Protein AF-A0A2E7N1V5-F1 (afdb_monomer)

Nearest PDB structures (foldseek):
  7jic-assembly1_B  TM=4.197E-01  e=6.036E+00  Homo sapiens
  8sqr-assembly1_A  TM=3.110E-01  e=9.715E+00  Brucella abortus 2308

Radius of gyration: 26.65 Å; Cα contacts (8 Å, |Δi|>4): 156; chains: 1; bounding box: 67×40×85 Å

Mean predicted aligned error: 12.18 Å

Sequence (155 aa):
MNFPRWDRIYYFVYFAMLTALASFAALFVVPLVEITDIETGEVLTKTIPANEQWDIVWISLLPVAITGSVLWAVPKREKPDRAAKINIWVSTFLVYVFVVMMIFVNGVLFIPTAMFMTAAAVGSQVSRRERTIFAKSPSESKSGRGGGKRRHNKR

pLDDT: mean 79.57, std 19.19, range [36.38, 97.31]

Solvent-accessible surface area (backbone atoms only — not comparable to full-atom values): 9057 Å² total; per-residue (Å²): 133,87,74,77,87,53,27,70,49,38,52,26,31,48,52,15,30,53,38,24,48,50,35,48,57,38,42,78,71,46,61,62,40,78,47,68,41,89,90,77,69,49,73,46,73,33,26,44,65,80,66,70,44,52,68,60,55,60,58,54,43,47,53,35,55,44,31,47,52,40,48,70,60,39,47,55,70,51,81,63,52,75,66,36,46,51,47,36,42,54,43,34,51,52,40,46,52,48,30,63,76,31,46,92,63,58,17,64,56,41,46,66,19,43,54,25,28,46,53,24,36,56,57,65,65,59,76,75,74,74,73,73,78,84,78,65,79,92,73,84,83,80,82,83,88,84,89,80,92,82,83,90,86,88,132

Structure (mmCIF, N/CA/C/O backbone):
data_AF-A0A2E7N1V5-F1
#
_entry.id   AF-A0A2E7N1V5-F1
#
loop_
_atom_site.group_PDB
_atom_site.id
_atom_site.type_symbol
_atom_site.label_atom_id
_atom_site.label_alt_id
_atom_site.label_comp_id
_atom_site.label_asym_id
_atom_site.label_entity_id
_atom_site.label_seq_id
_atom_site.pdbx_PDB_ins_code
_atom_site.Cartn_x
_atom_site.Cartn_y
_atom_site.Cartn_z
_atom_site.occupancy
_atom_site.B_iso_or_equiv
_atom_site.auth_seq_id
_atom_site.auth_comp_id
_atom_site.auth_asym_id
_atom_site.auth_atom_id
_atom_site.pdbx_PDB_model_num
ATOM 1 N N . MET A 1 1 ? 4.619 -25.633 -6.812 1.00 38.91 1 MET A N 1
ATOM 2 C CA . MET A 1 1 ? 3.880 -24.508 -7.428 1.00 38.91 1 MET A CA 1
ATOM 3 C C . MET A 1 1 ? 4.846 -23.693 -8.277 1.00 38.91 1 MET A C 1
ATOM 5 O O . MET A 1 1 ? 5.818 -23.181 -7.740 1.00 38.91 1 MET A O 1
ATOM 9 N N . ASN A 1 2 ? 4.623 -23.613 -9.592 1.00 47.03 2 ASN A N 1
ATOM 10 C CA . ASN A 1 2 ? 5.418 -22.759 -10.478 1.00 47.03 2 ASN A CA 1
ATOM 11 C C . ASN A 1 2 ? 4.937 -21.315 -10.318 1.00 47.03 2 ASN A C 1
ATOM 13 O O . ASN A 1 2 ? 3.907 -20.948 -10.879 1.00 47.03 2 ASN A O 1
ATOM 17 N N . PHE A 1 3 ? 5.650 -20.505 -9.533 1.00 55.78 3 PHE A N 1
ATOM 18 C CA . PHE A 1 3 ? 5.358 -19.076 -9.461 1.00 55.78 3 PHE A CA 1
ATOM 19 C C . PHE A 1 3 ? 5.518 -18.456 -10.856 1.00 55.78 3 PHE A C 1
ATOM 21 O O . PHE A 1 3 ? 6.520 -18.724 -11.534 1.00 55.78 3 PHE A O 1
ATOM 28 N N . PRO A 1 4 ? 4.551 -17.647 -11.321 1.00 70.25 4 PRO A N 1
ATOM 29 C CA . PRO A 1 4 ? 4.685 -16.972 -12.598 1.00 70.25 4 PRO A CA 1
ATOM 30 C C . PRO A 1 4 ? 5.947 -16.099 -12.577 1.00 70.25 4 PRO A C 1
ATOM 32 O O . PRO A 1 4 ? 6.245 -15.424 -11.595 1.00 70.25 4 PRO A O 1
ATOM 35 N N . ARG A 1 5 ? 6.739 -16.121 -13.651 1.00 80.31 5 ARG A N 1
ATOM 36 C CA . ARG A 1 5 ? 7.961 -15.306 -13.756 1.00 80.31 5 ARG A CA 1
ATOM 37 C C . ARG A 1 5 ? 7.601 -13.832 -13.986 1.00 80.31 5 ARG A C 1
ATOM 39 O O . ARG A 1 5 ? 7.728 -13.333 -15.101 1.00 80.31 5 ARG A O 1
ATOM 46 N N . TRP A 1 6 ? 7.082 -13.165 -12.960 1.00 85.25 6 TRP A N 1
ATOM 47 C CA . TRP A 1 6 ? 6.851 -11.723 -12.961 1.00 85.25 6 TRP A CA 1
ATOM 48 C C . TRP A 1 6 ? 8.122 -10.963 -12.596 1.00 85.25 6 TRP A C 1
ATOM 50 O O . TRP A 1 6 ? 9.033 -11.503 -11.960 1.00 85.25 6 TRP A O 1
ATOM 60 N N . ASP A 1 7 ? 8.181 -9.700 -13.005 1.00 85.94 7 ASP A N 1
ATOM 61 C CA . ASP A 1 7 ? 9.250 -8.814 -12.575 1.00 85.94 7 ASP A CA 1
ATOM 62 C C . ASP A 1 7 ? 9.188 -8.598 -11.052 1.00 85.94 7 ASP A C 1
ATOM 64 O O . ASP A 1 7 ? 8.115 -8.531 -10.451 1.00 85.94 7 ASP A O 1
ATOM 68 N N . ARG A 1 8 ? 10.352 -8.475 -10.406 1.00 87.38 8 ARG 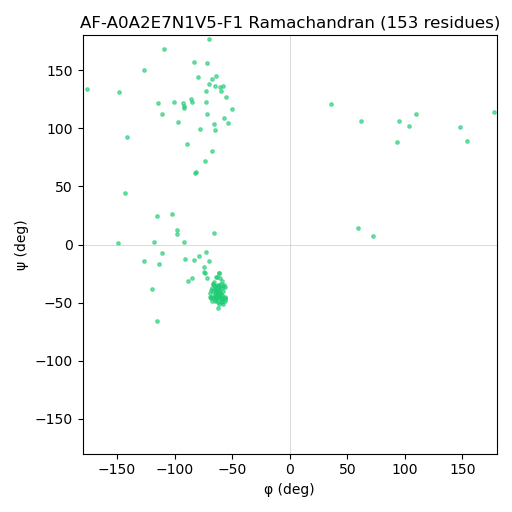A N 1
ATOM 69 C CA . ARG A 1 8 ? 10.447 -8.247 -8.954 1.00 87.38 8 ARG A CA 1
ATOM 70 C C . ARG A 1 8 ? 9.714 -6.979 -8.515 1.00 87.38 8 ARG A C 1
ATOM 72 O O . ARG A 1 8 ? 9.127 -6.970 -7.440 1.00 87.38 8 ARG A O 1
ATOM 79 N N . ILE A 1 9 ? 9.728 -5.931 -9.341 1.00 90.44 9 ILE A N 1
ATOM 80 C CA . ILE A 1 9 ? 9.016 -4.681 -9.044 1.00 90.44 9 ILE A CA 1
ATOM 81 C C . ILE A 1 9 ? 7.510 -4.942 -9.027 1.00 90.44 9 ILE A C 1
ATOM 83 O O . ILE A 1 9 ? 6.828 -4.498 -8.109 1.00 90.44 9 ILE A O 1
ATOM 87 N N . TYR A 1 10 ? 7.009 -5.735 -9.979 1.00 91.44 10 TYR A N 1
ATOM 88 C CA . TYR A 1 10 ? 5.606 -6.135 -10.008 1.00 91.44 10 TYR A CA 1
ATOM 89 C C . TYR A 1 10 ? 5.218 -6.927 -8.753 1.00 91.44 10 TYR A C 1
ATOM 91 O O . TYR A 1 10 ? 4.174 -6.664 -8.169 1.00 91.44 10 TYR A O 1
ATOM 99 N N . TYR A 1 11 ? 6.081 -7.836 -8.283 1.00 92.31 11 TYR A N 1
ATOM 100 C CA . TYR A 1 11 ? 5.861 -8.542 -7.017 1.00 92.31 11 TYR A CA 1
ATOM 101 C C . TYR A 1 11 ? 5.736 -7.592 -5.826 1.00 92.31 11 TYR A C 1
ATOM 103 O O . TYR A 1 11 ? 4.805 -7.736 -5.040 1.00 92.31 11 TYR A O 1
ATOM 111 N N . PHE A 1 12 ? 6.632 -6.611 -5.696 1.00 94.31 12 PHE A N 1
ATOM 112 C CA . PHE A 1 12 ? 6.555 -5.647 -4.598 1.00 94.31 12 PHE A CA 1
ATOM 113 C C . PHE A 1 12 ? 5.270 -4.821 -4.643 1.00 94.31 12 PHE A C 1
ATOM 115 O O . PHE A 1 12 ? 4.600 -4.693 -3.625 1.00 94.31 12 PHE A O 1
ATOM 122 N N . VAL A 1 13 ? 4.876 -4.330 -5.818 1.00 93.88 13 VAL A N 1
ATOM 123 C CA . VAL A 1 13 ? 3.620 -3.580 -5.973 1.00 93.88 13 VAL A CA 1
ATOM 124 C C . VAL A 1 13 ? 2.401 -4.468 -5.693 1.00 93.88 13 VAL A C 1
ATOM 126 O O . VAL A 1 13 ? 1.450 -4.032 -5.050 1.00 93.88 13 VAL A O 1
ATOM 129 N N . TYR A 1 14 ? 2.434 -5.733 -6.111 1.00 94.88 14 TYR A N 1
ATOM 130 C CA . TYR A 1 14 ? 1.373 -6.697 -5.824 1.00 94.88 14 TYR A CA 1
ATOM 131 C C . TYR A 1 14 ? 1.224 -6.958 -4.319 1.00 94.88 14 TYR A C 1
ATOM 133 O O . TYR A 1 14 ? 0.114 -6.904 -3.793 1.00 94.88 14 TYR A O 1
ATOM 141 N N . PHE A 1 15 ? 2.330 -7.178 -3.600 1.00 95.69 15 PHE A N 1
ATOM 142 C CA . PHE A 1 15 ? 2.295 -7.334 -2.143 1.00 95.69 15 PHE A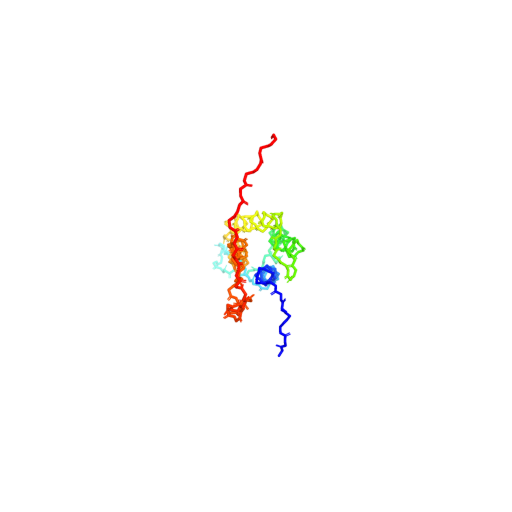 CA 1
ATOM 143 C C . PHE A 1 15 ? 1.892 -6.044 -1.421 1.00 95.69 15 PHE A C 1
ATOM 145 O O . PHE A 1 15 ? 1.175 -6.117 -0.423 1.00 95.69 15 PHE A O 1
ATOM 152 N N . ALA A 1 16 ? 2.274 -4.873 -1.938 1.00 96.50 16 ALA A N 1
ATOM 153 C CA . ALA A 1 16 ? 1.775 -3.598 -1.431 1.00 96.50 16 ALA A CA 1
ATOM 154 C C . ALA A 1 16 ? 0.245 -3.518 -1.543 1.00 96.50 16 ALA A C 1
ATOM 156 O O . ALA A 1 16 ? -0.419 -3.202 -0.565 1.00 96.50 16 ALA A O 1
ATOM 157 N N . MET A 1 17 ? -0.331 -3.888 -2.690 1.00 97.06 17 MET A N 1
ATOM 158 C CA . MET A 1 17 ? -1.788 -3.909 -2.862 1.00 97.06 17 MET A CA 1
ATOM 159 C C . MET A 1 17 ? -2.474 -4.909 -1.920 1.00 97.06 17 MET A C 1
ATOM 161 O O . MET A 1 17 ? -3.481 -4.585 -1.296 1.00 97.06 17 MET A O 1
ATOM 165 N N . LEU A 1 18 ? -1.931 -6.124 -1.785 1.00 97.19 18 LEU A N 1
ATOM 166 C CA . LEU A 1 18 ? -2.494 -7.127 -0.874 1.00 97.19 18 LEU A CA 1
ATOM 167 C C . LEU A 1 18 ? -2.459 -6.670 0.583 1.00 97.19 18 LEU A C 1
ATOM 169 O O . LEU A 1 18 ? -3.436 -6.852 1.304 1.00 97.19 18 LEU A O 1
ATOM 173 N N . THR A 1 19 ? -1.347 -6.075 1.014 1.00 96.69 19 THR A N 1
ATOM 174 C CA . THR A 1 19 ? -1.241 -5.531 2.370 1.00 96.69 19 THR A CA 1
ATOM 175 C C . THR A 1 19 ? -2.171 -4.342 2.560 1.00 96.69 19 THR A C 1
ATOM 177 O O . THR A 1 19 ? -2.855 -4.314 3.571 1.00 96.69 19 THR A O 1
ATOM 180 N N . ALA A 1 20 ? -2.320 -3.448 1.579 1.00 96.62 20 ALA A N 1
ATOM 181 C CA . ALA A 1 20 ? -3.277 -2.343 1.653 1.00 96.62 20 ALA A CA 1
ATOM 182 C C . ALA A 1 20 ? -4.722 -2.840 1.803 1.00 96.62 20 ALA A C 1
ATOM 184 O O . ALA A 1 20 ? -5.466 -2.331 2.638 1.00 96.62 20 ALA A O 1
ATOM 185 N N . LEU A 1 21 ? -5.109 -3.861 1.029 1.00 97.06 21 LEU A N 1
ATOM 186 C CA . LEU A 1 21 ? -6.425 -4.495 1.135 1.00 97.06 21 LEU A CA 1
ATOM 187 C C . LEU A 1 21 ? -6.629 -5.167 2.493 1.00 97.06 21 LEU A C 1
ATOM 189 O O . LEU A 1 21 ? -7.691 -5.016 3.091 1.00 97.06 21 LEU A O 1
ATOM 193 N N . ALA A 1 22 ? -5.622 -5.890 2.987 1.00 96.12 22 ALA A N 1
ATOM 194 C CA . ALA A 1 22 ? -5.682 -6.524 4.298 1.00 96.12 22 ALA A CA 1
ATOM 195 C C . ALA A 1 22 ? -5.811 -5.482 5.420 1.00 96.12 22 ALA A C 1
ATOM 197 O O . ALA A 1 22 ? -6.646 -5.642 6.305 1.00 96.12 22 ALA A O 1
ATOM 198 N N . SER A 1 23 ? -5.049 -4.389 5.352 1.00 94.56 23 SER A N 1
ATOM 199 C CA . SER A 1 23 ? -5.115 -3.273 6.301 1.00 94.56 23 SER A CA 1
ATOM 200 C C . SER A 1 23 ? -6.463 -2.559 6.256 1.00 94.56 23 SER A C 1
ATOM 202 O O . SER A 1 23 ? -7.005 -2.218 7.302 1.00 94.56 23 SER A O 1
ATOM 204 N N . PHE A 1 24 ? -7.040 -2.383 5.066 1.00 95.00 24 PHE A N 1
ATOM 205 C CA . PHE A 1 24 ? -8.385 -1.835 4.911 1.00 95.00 24 PHE A CA 1
ATOM 206 C C . PHE A 1 24 ? -9.453 -2.766 5.502 1.00 95.00 24 PHE A C 1
ATOM 208 O O . PHE A 1 24 ? -10.307 -2.321 6.262 1.00 95.00 24 PHE A O 1
ATOM 215 N N . ALA A 1 25 ? -9.378 -4.070 5.220 1.00 94.12 25 ALA A N 1
ATOM 216 C CA . ALA A 1 25 ? -10.282 -5.060 5.804 1.00 94.12 25 ALA A CA 1
ATOM 217 C C . ALA A 1 25 ? -10.149 -5.132 7.337 1.00 94.12 25 ALA A C 1
ATOM 219 O O . ALA A 1 25 ? -11.144 -5.301 8.040 1.00 94.12 25 ALA A O 1
ATOM 220 N N . ALA A 1 26 ? -8.937 -4.939 7.867 1.00 91.94 26 ALA A N 1
ATOM 221 C CA . ALA A 1 26 ? -8.680 -4.926 9.301 1.00 91.94 26 ALA A CA 1
ATOM 222 C C . ALA A 1 26 ? -9.430 -3.804 10.037 1.00 91.94 26 ALA A C 1
ATOM 224 O O . ALA A 1 26 ? -9.744 -3.982 11.208 1.00 91.94 26 ALA A O 1
ATOM 225 N N . LEU A 1 27 ? -9.809 -2.704 9.373 1.00 90.31 27 LEU A N 1
ATOM 226 C CA . LEU A 1 27 ? -10.596 -1.623 9.993 1.00 90.31 27 LEU A CA 1
ATOM 227 C C . LEU A 1 27 ? -11.971 -2.083 10.497 1.00 90.31 27 LEU A C 1
ATOM 229 O O . LEU A 1 27 ? -12.536 -1.465 11.397 1.00 90.31 27 LEU A O 1
ATOM 233 N N . PHE A 1 28 ? -12.505 -3.161 9.919 1.00 88.19 28 PHE A N 1
ATOM 234 C CA . PHE A 1 28 ? -13.811 -3.719 10.266 1.00 88.19 28 PHE A CA 1
ATOM 235 C C . PHE A 1 28 ? -13.737 -4.783 11.365 1.00 88.19 28 PHE A C 1
ATOM 237 O O . PHE A 1 28 ? -14.770 -5.187 11.889 1.00 88.19 28 PHE A O 1
ATOM 244 N N . VAL A 1 29 ? -12.533 -5.258 11.696 1.00 87.19 29 VAL A N 1
ATOM 245 C CA . VAL A 1 29 ? -12.328 -6.392 12.611 1.00 87.19 29 VAL A CA 1
ATOM 246 C C . VAL A 1 29 ? -11.509 -5.987 13.832 1.00 87.19 29 VAL A C 1
ATOM 248 O O . VAL A 1 29 ? -11.786 -6.442 14.937 1.00 87.19 29 VAL A O 1
ATOM 251 N N . VAL A 1 30 ? -10.504 -5.130 13.649 1.00 84.38 30 VAL A N 1
ATOM 252 C CA . VAL A 1 30 ? -9.612 -4.689 14.720 1.00 84.38 30 VAL A CA 1
ATOM 253 C C . VAL A 1 30 ? -10.255 -3.506 15.449 1.00 84.38 30 VAL A C 1
ATOM 255 O O . VAL A 1 30 ? -10.558 -2.491 14.813 1.00 84.38 30 VAL A O 1
ATOM 258 N N . PRO A 1 31 ? -10.471 -3.600 16.773 1.00 81.06 31 PRO A N 1
ATOM 259 C CA . PRO A 1 31 ? -10.901 -2.458 17.558 1.00 81.06 31 PRO A CA 1
ATOM 260 C C . PRO A 1 31 ? -9.728 -1.482 17.689 1.00 81.06 31 PRO A C 1
ATOM 262 O O . PRO A 1 31 ? -8.707 -1.798 18.292 1.00 81.06 31 PRO A O 1
ATOM 265 N N . LEU A 1 32 ? -9.861 -0.319 17.054 1.00 79.31 32 LEU A N 1
ATOM 266 C CA . LEU A 1 32 ? -8.819 0.715 16.971 1.00 79.31 32 LEU A CA 1
ATOM 267 C C . LEU A 1 32 ? -9.185 1.971 17.773 1.00 79.31 32 LEU A C 1
ATOM 269 O O . LEU A 1 32 ? 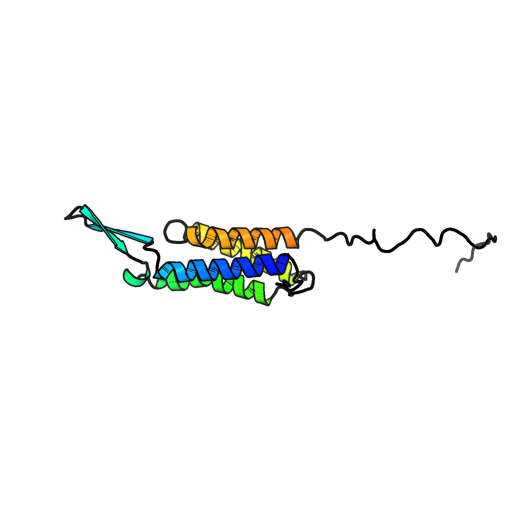-8.370 2.880 17.880 1.00 79.31 32 LEU A O 1
ATOM 273 N N . VAL A 1 33 ? -10.411 2.042 18.300 1.00 75.81 33 VAL A N 1
ATOM 274 C CA . VAL A 1 33 ? -10.917 3.188 19.056 1.00 75.81 33 VAL A CA 1
ATOM 275 C C . VAL A 1 33 ? -11.152 2.761 20.497 1.00 75.81 33 VAL A C 1
ATOM 277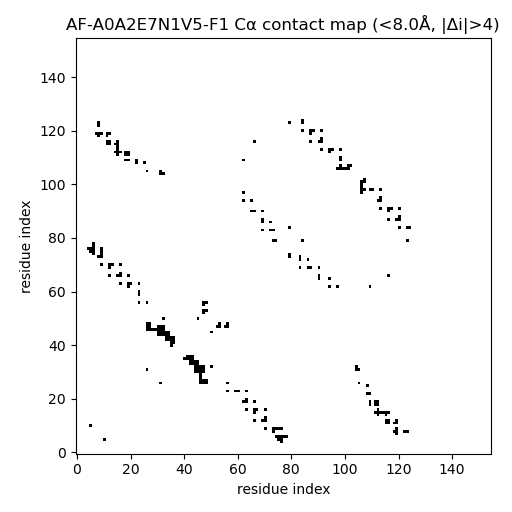 O O . VAL A 1 33 ? -11.939 1.850 20.757 1.00 75.81 33 VAL A O 1
ATOM 280 N N . GLU A 1 34 ? -10.492 3.441 21.426 1.00 75.31 34 GLU A N 1
ATOM 281 C CA . GLU A 1 34 ? -10.736 3.320 22.862 1.00 75.31 34 GLU A CA 1
ATOM 282 C C . GLU A 1 34 ? -11.595 4.504 23.315 1.00 75.31 34 GLU A C 1
ATOM 284 O O . GLU A 1 34 ? -11.235 5.662 23.101 1.00 75.31 34 GLU A O 1
ATOM 289 N N . ILE A 1 35 ? -12.755 4.215 23.905 1.00 71.81 35 ILE A N 1
ATOM 290 C CA . ILE A 1 35 ? -13.634 5.206 24.528 1.00 71.81 35 ILE A CA 1
ATOM 291 C C . ILE A 1 35 ? -13.583 4.956 26.028 1.00 71.81 35 ILE A C 1
ATOM 293 O O . ILE A 1 35 ? -14.055 3.921 26.496 1.00 71.81 35 ILE A O 1
ATOM 297 N N . THR A 1 36 ? -13.010 5.896 26.770 1.00 70.62 36 THR A N 1
ATOM 298 C CA . THR A 1 36 ? -13.020 5.857 28.233 1.00 70.62 36 THR A CA 1
ATOM 299 C C . THR A 1 36 ? -14.236 6.619 28.730 1.00 70.62 36 THR A C 1
ATOM 301 O O . THR A 1 36 ? -14.355 7.821 28.485 1.00 70.62 36 THR A O 1
ATOM 304 N N . ASP A 1 37 ? -15.138 5.925 29.415 1.00 66.75 37 ASP A N 1
ATOM 305 C CA . ASP A 1 37 ? -16.258 6.568 30.089 1.00 66.75 37 ASP A CA 1
ATOM 306 C C . ASP A 1 37 ? -15.743 7.311 31.333 1.00 66.75 37 ASP A C 1
ATOM 308 O O . ASP A 1 37 ? -15.075 6.741 32.198 1.00 66.75 37 ASP A O 1
ATOM 312 N N . ILE A 1 38 ? -16.008 8.614 31.393 1.00 67.19 38 ILE A N 1
ATOM 313 C CA . ILE A 1 38 ? -15.482 9.515 32.425 1.00 67.19 38 ILE A CA 1
ATOM 314 C C . ILE A 1 38 ? -16.191 9.272 33.766 1.00 67.19 38 ILE A C 1
ATOM 316 O O . ILE A 1 38 ? -15.615 9.543 34.819 1.00 67.19 38 ILE A O 1
ATOM 320 N N . GLU A 1 39 ? -17.416 8.738 33.744 1.00 69.81 39 GLU A N 1
ATOM 321 C CA . GLU A 1 39 ? -18.228 8.540 34.949 1.00 69.81 39 GLU A CA 1
ATOM 322 C C . GLU A 1 39 ? -17.980 7.185 35.627 1.00 69.81 39 GLU A C 1
ATOM 324 O O . GLU A 1 39 ? -18.051 7.086 36.852 1.00 69.81 39 GLU A O 1
ATOM 329 N N . THR A 1 40 ? -17.649 6.148 34.856 1.00 69.00 40 THR A N 1
ATOM 330 C CA . THR A 1 40 ? -17.466 4.768 35.348 1.00 69.00 40 THR A CA 1
ATOM 331 C C . THR A 1 40 ? -16.024 4.267 35.249 1.00 69.00 40 THR A C 1
ATOM 333 O O . THR A 1 40 ? -15.664 3.300 35.919 1.00 69.00 40 THR A O 1
ATOM 336 N N . GLY A 1 41 ? -15.177 4.925 34.449 1.00 68.25 41 GLY A N 1
ATOM 337 C CA . GLY A 1 41 ? -13.801 4.501 34.185 1.00 68.25 41 GLY A CA 1
ATOM 338 C C . GLY A 1 41 ? -13.688 3.260 33.292 1.00 68.25 41 GLY A C 1
ATOM 339 O O . GLY A 1 41 ? -12.584 2.739 33.126 1.00 68.25 41 GLY A O 1
ATOM 340 N N . GLU A 1 42 ? -14.792 2.768 32.719 1.00 71.69 42 GLU A N 1
ATOM 341 C CA . GLU A 1 42 ? -14.763 1.634 31.797 1.00 71.69 42 GLU A CA 1
ATOM 342 C C . GLU A 1 42 ? -14.163 2.040 30.443 1.00 71.69 42 GLU A C 1
ATOM 344 O O . GLU A 1 42 ? -14.527 3.056 29.846 1.00 71.69 42 GLU A O 1
ATOM 349 N N . VAL A 1 43 ? -13.231 1.220 29.947 1.00 74.19 43 VAL A N 1
ATOM 350 C CA . VAL A 1 43 ? -12.611 1.384 28.627 1.00 74.19 43 VAL A CA 1
ATOM 351 C C . VAL A 1 43 ? -13.335 0.477 27.639 1.00 74.19 43 VAL A C 1
ATOM 353 O O . VAL A 1 43 ? -13.155 -0.742 27.635 1.00 74.19 43 VAL A O 1
ATOM 356 N N . LEU A 1 44 ? -14.156 1.076 26.780 1.00 75.81 44 LEU A N 1
ATOM 357 C CA . LEU A 1 44 ? -14.847 0.380 25.703 1.00 75.81 44 LEU A CA 1
ATOM 358 C C . LEU A 1 44 ? -14.005 0.440 24.429 1.00 75.81 44 LEU A C 1
ATOM 360 O O . LEU A 1 44 ? -13.732 1.512 23.890 1.00 75.81 44 LEU A O 1
ATOM 364 N N . THR A 1 45 ? -13.622 -0.728 23.920 1.00 75.25 45 THR A N 1
ATOM 365 C CA . THR A 1 45 ? -12.898 -0.863 22.653 1.00 75.25 45 THR A CA 1
ATOM 366 C C . THR A 1 45 ? -13.891 -1.088 21.515 1.00 75.25 45 THR A C 1
ATOM 368 O O . THR A 1 45 ? -14.687 -2.027 21.531 1.00 75.25 45 THR A O 1
ATOM 371 N N . LYS A 1 46 ? -13.876 -0.210 20.509 1.00 79.25 46 LYS A N 1
ATOM 372 C CA . LYS A 1 46 ? -14.756 -0.289 19.336 1.00 79.25 46 LYS A CA 1
ATOM 373 C C . LYS A 1 46 ? -13.956 -0.258 18.037 1.00 79.25 46 LYS A C 1
ATOM 375 O O . LYS A 1 46 ? -12.882 0.333 17.932 1.00 79.25 46 LYS A O 1
ATOM 380 N N . THR A 1 47 ? -14.497 -0.912 17.012 1.00 79.94 47 THR A N 1
ATOM 381 C CA . THR A 1 47 ? -14.020 -0.752 15.626 1.00 79.94 47 THR A CA 1
ATOM 382 C C . THR A 1 47 ? -14.428 0.619 15.076 1.00 79.94 47 THR A C 1
ATOM 384 O O . THR A 1 47 ? -15.426 1.185 15.522 1.00 79.94 47 THR A O 1
ATOM 387 N N . ILE A 1 48 ? -13.706 1.130 14.074 1.00 80.88 48 ILE A N 1
ATOM 388 C CA . ILE A 1 48 ? -13.986 2.442 13.455 1.00 80.88 48 ILE A CA 1
ATOM 389 C C . ILE A 1 48 ? -15.430 2.541 12.917 1.00 80.88 48 ILE A C 1
ATOM 391 O O . ILE A 1 48 ? -16.104 3.524 13.232 1.00 80.88 48 ILE A O 1
ATOM 395 N N . PRO A 1 49 ? -15.967 1.541 12.183 1.00 78.44 49 PRO A N 1
ATOM 396 C CA . PRO A 1 49 ? -17.350 1.593 11.706 1.00 78.44 49 PRO A CA 1
ATOM 397 C C . PRO A 1 49 ? -18.378 1.532 12.841 1.00 78.44 49 PRO A C 1
ATOM 399 O O . PRO A 1 49 ? -19.414 2.183 12.766 1.00 78.44 49 PRO A O 1
ATOM 402 N N . ALA A 1 50 ? -18.085 0.787 13.915 1.00 75.94 50 ALA A N 1
ATOM 403 C CA . ALA A 1 50 ? -18.953 0.708 15.094 1.00 75.94 50 ALA A CA 1
ATOM 404 C C . ALA A 1 50 ? -18.981 2.010 15.916 1.00 75.94 50 ALA A C 1
ATOM 406 O O . ALA A 1 50 ? -19.841 2.168 16.780 1.00 75.94 50 ALA A O 1
ATOM 407 N N . ASN A 1 51 ? -18.042 2.923 15.658 1.00 81.25 51 ASN A N 1
ATOM 408 C CA . ASN A 1 51 ? -18.028 4.282 16.190 1.00 81.25 51 ASN A CA 1
ATOM 409 C C . ASN A 1 51 ? -18.595 5.313 15.190 1.00 81.25 51 ASN A C 1
ATOM 411 O O . ASN A 1 51 ? -18.387 6.508 15.361 1.00 81.25 51 ASN A O 1
ATOM 415 N N . GLU A 1 52 ? -19.244 4.860 14.109 1.00 82.31 52 GLU A N 1
ATOM 416 C CA . GLU A 1 52 ? -19.851 5.696 13.057 1.00 82.31 52 GLU A CA 1
ATOM 417 C C . GLU A 1 52 ? -18.872 6.638 12.323 1.00 82.31 52 GLU A C 1
ATOM 419 O O . GLU A 1 52 ? -19.281 7.507 11.554 1.00 82.31 52 GLU A O 1
ATOM 424 N N . GLN A 1 53 ? -17.559 6.431 12.475 1.00 84.06 53 GLN A N 1
ATOM 425 C CA . GLN A 1 53 ? -16.511 7.243 11.848 1.00 84.06 53 GLN A CA 1
ATOM 426 C C . GLN A 1 53 ? -16.233 6.808 10.400 1.00 84.06 53 GLN A C 1
ATOM 428 O O . GLN A 1 53 ? -15.130 6.388 10.038 1.00 84.06 53 GLN A O 1
ATOM 433 N N . TRP A 1 54 ? -17.249 6.916 9.545 1.00 88.00 54 TRP A N 1
ATOM 434 C CA . TRP A 1 54 ? -17.176 6.502 8.140 1.00 88.00 54 TRP A CA 1
ATOM 435 C C . TRP A 1 54 ? -16.180 7.313 7.307 1.00 88.00 54 TRP A C 1
ATOM 437 O O . TRP A 1 54 ? -15.592 6.769 6.373 1.00 88.00 54 TRP A O 1
ATOM 447 N N . ASP A 1 55 ? -15.911 8.567 7.668 1.00 88.69 55 ASP A N 1
ATOM 448 C CA . ASP A 1 55 ? -14.924 9.409 6.977 1.00 88.69 55 ASP A CA 1
ATOM 449 C C . ASP A 1 55 ? -13.532 8.767 6.973 1.00 88.69 55 ASP A C 1
ATOM 451 O O . ASP A 1 55 ? -12.835 8.758 5.957 1.00 88.69 55 ASP A O 1
ATOM 455 N N . ILE A 1 56 ? -13.150 8.141 8.089 1.00 87.56 56 ILE A N 1
ATOM 456 C CA . ILE A 1 56 ? -11.866 7.450 8.230 1.00 87.56 56 ILE A CA 1
ATOM 457 C C . ILE A 1 56 ? -11.831 6.222 7.319 1.00 87.56 56 ILE A C 1
ATOM 459 O O . ILE A 1 56 ? -10.801 5.950 6.702 1.00 87.56 56 ILE A O 1
ATOM 463 N N . VAL A 1 57 ? -12.952 5.509 7.174 1.00 91.12 57 VAL A N 1
ATOM 464 C CA . VAL A 1 57 ? -13.071 4.372 6.249 1.00 91.12 57 VAL A CA 1
ATOM 465 C C . VAL A 1 57 ? -12.852 4.842 4.811 1.00 91.12 57 VAL A C 1
ATOM 467 O O . VAL A 1 57 ? -12.013 4.279 4.109 1.00 91.12 57 VAL A O 1
ATOM 470 N N . TRP A 1 58 ? -13.528 5.911 4.384 1.00 92.25 58 TRP A N 1
ATOM 471 C CA . TRP A 1 58 ? -13.373 6.454 3.031 1.00 92.25 58 TRP A CA 1
ATOM 472 C C . TRP A 1 58 ? -11.953 6.942 2.753 1.00 92.25 58 TRP A C 1
ATOM 474 O O . TRP A 1 58 ? -11.377 6.610 1.717 1.00 92.25 58 TRP A O 1
ATOM 484 N N . ILE A 1 59 ? -11.348 7.665 3.698 1.00 92.62 59 ILE A N 1
ATOM 485 C CA . ILE A 1 59 ? -9.964 8.133 3.574 1.00 92.62 59 ILE A CA 1
ATOM 486 C C . ILE A 1 59 ? -8.994 6.942 3.510 1.00 92.62 59 ILE A C 1
ATOM 488 O O . ILE A 1 59 ? -8.038 6.956 2.736 1.00 92.62 59 ILE A O 1
ATOM 492 N N . SER A 1 60 ? -9.271 5.860 4.238 1.00 93.19 60 SER A N 1
ATOM 493 C CA . SER A 1 60 ? -8.447 4.642 4.234 1.00 93.19 60 SER A CA 1
ATOM 494 C C . SER A 1 60 ? -8.559 3.805 2.964 1.00 93.19 60 SER A C 1
ATOM 496 O O . SER A 1 60 ? -7.797 2.855 2.784 1.00 93.19 60 SER A O 1
ATOM 498 N N . LEU A 1 61 ? -9.464 4.163 2.055 1.00 94.75 61 LEU A N 1
ATOM 499 C CA . LEU A 1 61 ? -9.495 3.601 0.712 1.00 94.75 61 LEU A CA 1
ATOM 500 C C . LEU A 1 61 ? -8.371 4.177 -0.167 1.00 94.75 61 LEU A C 1
ATOM 502 O O . LEU A 1 61 ? -7.991 3.555 -1.160 1.00 94.75 61 LEU A O 1
ATOM 506 N N . LEU A 1 62 ? -7.795 5.334 0.193 1.00 95.31 62 LEU A N 1
ATOM 507 C CA . LEU A 1 62 ? -6.759 5.997 -0.604 1.00 95.31 62 LEU A CA 1
ATOM 508 C C . LEU A 1 62 ? -5.519 5.119 -0.832 1.00 95.31 62 LEU A C 1
ATOM 510 O O . LEU A 1 62 ? -5.142 4.965 -1.993 1.00 95.31 62 LEU A O 1
ATOM 514 N N . PRO A 1 63 ? -4.893 4.478 0.180 1.00 95.50 63 PRO A N 1
ATOM 515 C CA . PRO A 1 63 ? -3.750 3.597 -0.064 1.00 95.50 63 PRO A CA 1
ATOM 516 C C . PRO A 1 63 ? -4.086 2.423 -0.989 1.00 95.50 63 PRO A C 1
ATOM 518 O O . PRO A 1 63 ? -3.247 2.024 -1.797 1.00 95.50 63 PRO A O 1
ATOM 521 N N . VAL A 1 64 ? -5.313 1.899 -0.918 1.00 96.94 64 VAL A N 1
ATOM 522 C CA . VAL A 1 64 ? -5.798 0.821 -1.795 1.00 96.94 64 VAL A CA 1
ATOM 523 C C . VAL A 1 64 ? -5.926 1.321 -3.234 1.00 96.94 64 VAL A C 1
ATOM 525 O O . VAL A 1 64 ? -5.408 0.697 -4.157 1.00 96.94 64 VAL A O 1
ATOM 528 N N . ALA A 1 65 ? -6.557 2.479 -3.441 1.00 96.88 65 ALA A N 1
ATOM 529 C CA . ALA A 1 65 ? -6.690 3.081 -4.765 1.00 96.88 65 ALA A CA 1
ATOM 530 C C . ALA A 1 65 ? -5.321 3.443 -5.370 1.00 96.88 65 ALA A C 1
ATOM 532 O O . ALA A 1 65 ? -5.059 3.153 -6.540 1.00 96.88 65 ALA A O 1
ATOM 533 N N . ILE A 1 66 ? -4.419 4.013 -4.564 1.00 96.56 66 ILE A N 1
ATOM 534 C CA . ILE A 1 66 ? -3.063 4.392 -4.977 1.00 96.56 66 ILE A CA 1
ATOM 535 C C . ILE A 1 66 ? -2.280 3.147 -5.399 1.00 96.56 66 ILE A C 1
ATOM 537 O O . ILE A 1 66 ? -1.797 3.078 -6.529 1.00 96.56 66 ILE A O 1
ATOM 541 N N . THR A 1 67 ? -2.193 2.128 -4.541 1.00 95.94 67 THR A N 1
ATOM 542 C CA . THR A 1 67 ? -1.451 0.894 -4.857 1.00 95.94 67 THR A CA 1
ATOM 543 C C . THR A 1 67 ? -2.072 0.123 -6.019 1.00 95.94 67 THR A C 1
ATOM 545 O O . THR A 1 67 ? -1.339 -0.383 -6.869 1.00 95.94 67 THR A O 1
ATOM 548 N N . GLY A 1 68 ? -3.402 0.113 -6.137 1.00 95.12 68 GLY A N 1
ATOM 549 C CA . GLY A 1 68 ? -4.113 -0.440 -7.288 1.00 95.12 68 GLY A CA 1
ATOM 550 C C . GLY A 1 68 ? -3.767 0.274 -8.597 1.00 95.12 68 GLY A C 1
ATOM 551 O O . GLY A 1 68 ? -3.517 -0.382 -9.610 1.00 95.12 68 GLY A O 1
ATOM 552 N N . SER A 1 69 ? -3.663 1.606 -8.575 1.00 94.75 69 SER A N 1
ATOM 553 C CA . SER A 1 69 ? -3.275 2.391 -9.754 1.00 94.75 69 SER A CA 1
ATOM 554 C C . SER A 1 69 ? -1.843 2.082 -10.208 1.00 94.75 69 SER A C 1
ATOM 556 O O . SER A 1 69 ? -1.572 1.951 -11.404 1.00 94.75 69 SER A O 1
ATOM 558 N N . VAL A 1 70 ? -0.925 1.873 -9.259 1.00 93.88 70 VAL A N 1
ATOM 559 C CA . VAL A 1 70 ? 0.459 1.478 -9.550 1.00 93.88 70 VAL A CA 1
ATOM 560 C C . VAL A 1 70 ? 0.509 0.052 -10.085 1.00 93.88 70 VAL A C 1
ATOM 562 O O . VAL A 1 70 ? 1.217 -0.209 -11.054 1.00 93.88 70 VAL A O 1
ATOM 565 N N . LEU A 1 71 ? -0.265 -0.871 -9.508 1.00 94.12 71 LEU A N 1
ATOM 566 C CA . LEU A 1 71 ? -0.337 -2.258 -9.973 1.00 94.12 71 LEU A CA 1
ATOM 567 C C . LEU A 1 71 ? -0.848 -2.354 -11.414 1.00 94.12 71 LEU A C 1
ATOM 569 O O . LEU A 1 71 ? -0.394 -3.219 -12.164 1.00 94.12 71 LEU A O 1
ATOM 573 N N . TRP A 1 72 ? -1.764 -1.464 -11.801 1.00 92.31 72 TRP A N 1
ATOM 574 C CA . TRP A 1 72 ? -2.229 -1.344 -13.179 1.00 92.31 72 TRP A CA 1
ATOM 575 C C . TRP A 1 72 ? -1.133 -0.792 -14.096 1.00 92.31 72 TRP A C 1
ATOM 577 O O . TRP A 1 72 ? -0.917 -1.313 -15.188 1.00 92.31 72 TRP A O 1
ATOM 587 N N . ALA A 1 73 ? -0.438 0.261 -13.663 1.00 89.69 73 ALA A N 1
ATOM 588 C CA . ALA A 1 73 ? 0.561 0.947 -14.478 1.00 89.69 73 ALA A CA 1
ATOM 589 C C . ALA A 1 73 ? 1.855 0.136 -14.687 1.00 89.69 73 ALA A C 1
ATOM 591 O O . ALA A 1 73 ? 2.538 0.318 -15.693 1.00 89.69 73 ALA A O 1
ATOM 592 N N . VAL A 1 74 ? 2.227 -0.738 -13.747 1.00 89.44 74 VAL A N 1
ATOM 593 C CA . VAL A 1 74 ? 3.490 -1.487 -13.810 1.00 89.44 74 VAL A CA 1
ATOM 594 C C . VAL A 1 74 ? 3.336 -2.768 -14.644 1.00 89.44 74 VAL A C 1
ATOM 596 O O . VAL A 1 74 ? 2.50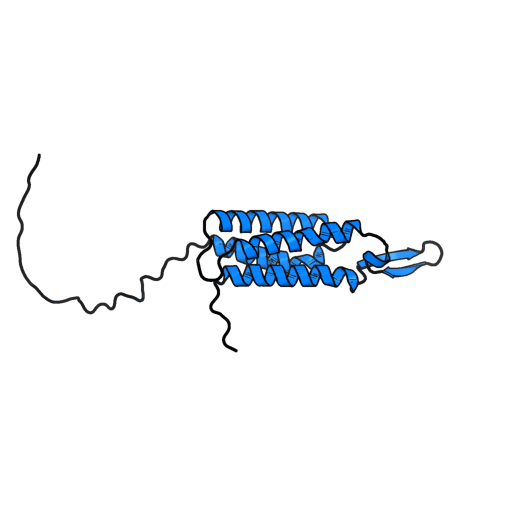0 -3.617 -14.327 1.00 89.44 74 VAL A O 1
ATOM 599 N N . PRO A 1 75 ? 4.175 -2.983 -15.677 1.00 85.44 75 PRO A N 1
ATOM 600 C CA . PRO A 1 75 ? 4.100 -4.182 -16.501 1.00 85.44 75 PRO A CA 1
ATOM 601 C C . PRO A 1 75 ? 4.501 -5.442 -15.719 1.00 85.44 75 PRO A C 1
ATOM 603 O O . PRO A 1 75 ? 5.453 -5.453 -14.941 1.00 85.44 75 PRO A O 1
ATOM 606 N N . LYS A 1 76 ? 3.807 -6.556 -15.983 1.00 86.56 76 LYS A N 1
ATOM 607 C CA . LYS A 1 76 ? 4.014 -7.838 -15.278 1.00 86.56 76 LYS A CA 1
ATOM 608 C C . LYS A 1 76 ? 5.379 -8.480 -15.531 1.00 86.56 76 LYS A C 1
ATOM 610 O O . LYS A 1 76 ? 5.870 -9.220 -14.683 1.00 86.56 76 LYS A O 1
ATOM 615 N N . ARG A 1 77 ? 5.954 -8.292 -16.723 1.00 83.06 77 ARG A N 1
ATOM 616 C CA . ARG A 1 77 ? 7.132 -9.048 -17.205 1.00 83.06 77 ARG A CA 1
ATOM 617 C C . ARG A 1 77 ? 8.292 -8.169 -17.662 1.00 83.06 77 ARG A C 1
ATOM 619 O O . ARG A 1 77 ? 9.397 -8.674 -17.838 1.00 83.06 77 ARG A O 1
ATOM 626 N N . GLU A 1 78 ? 8.042 -6.884 -17.864 1.00 79.94 78 GLU A N 1
ATOM 627 C CA . GLU A 1 78 ? 9.005 -5.948 -18.433 1.00 79.94 78 GLU A CA 1
ATOM 628 C C . GLU A 1 78 ? 9.501 -4.968 -17.373 1.00 79.94 78 GLU A C 1
ATOM 630 O O . GLU A 1 78 ? 8.967 -4.885 -16.265 1.00 79.94 78 GLU A O 1
ATOM 635 N N . LYS A 1 79 ? 10.560 -4.227 -17.707 1.00 79.00 79 LYS A N 1
ATOM 636 C CA . LYS A 1 79 ? 11.028 -3.139 -16.849 1.00 79.00 79 LYS A CA 1
ATOM 637 C C . LYS A 1 79 ? 9.996 -2.003 -16.910 1.00 79.00 79 LYS A C 1
ATOM 639 O O . LYS A 1 79 ? 9.539 -1.691 -18.007 1.00 79.00 79 LYS A O 1
ATOM 644 N N . PRO A 1 80 ? 9.665 -1.355 -15.781 1.00 83.12 80 PRO A N 1
ATOM 645 C CA . PRO A 1 80 ? 8.807 -0.180 -15.802 1.00 83.12 80 PRO A CA 1
ATOM 646 C C . PRO A 1 80 ? 9.460 0.927 -16.632 1.00 83.12 80 PRO A C 1
ATOM 648 O O . PRO A 1 80 ? 10.665 1.196 -16.507 1.00 83.12 80 PRO A O 1
ATOM 651 N N . ASP A 1 81 ? 8.652 1.554 -17.476 1.00 87.00 81 ASP A N 1
ATOM 652 C CA . ASP A 1 81 ? 9.024 2.715 -18.267 1.00 87.00 81 ASP A CA 1
ATOM 653 C C . ASP A 1 81 ? 9.191 3.957 -17.371 1.00 87.00 81 ASP A C 1
ATOM 655 O O . ASP A 1 81 ? 9.003 3.921 -16.151 1.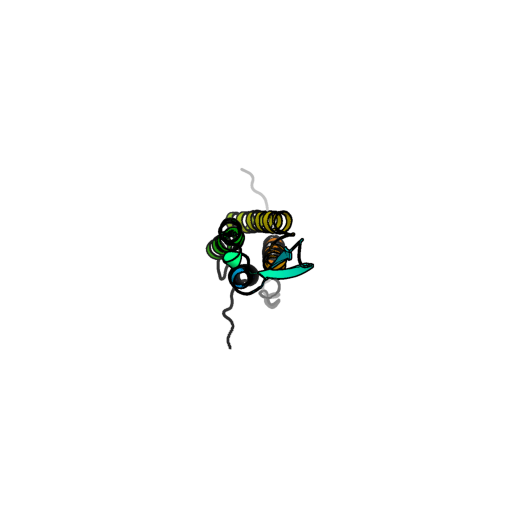00 87.00 81 ASP A O 1
ATOM 659 N N . ARG A 1 82 ? 9.595 5.089 -17.957 1.00 86.81 82 ARG A N 1
ATOM 660 C CA . ARG A 1 82 ? 9.843 6.311 -17.177 1.00 86.81 82 ARG A CA 1
ATOM 661 C C . ARG A 1 82 ? 8.576 6.800 -16.466 1.00 86.81 82 ARG A C 1
ATOM 663 O O . ARG A 1 82 ? 8.684 7.254 -15.3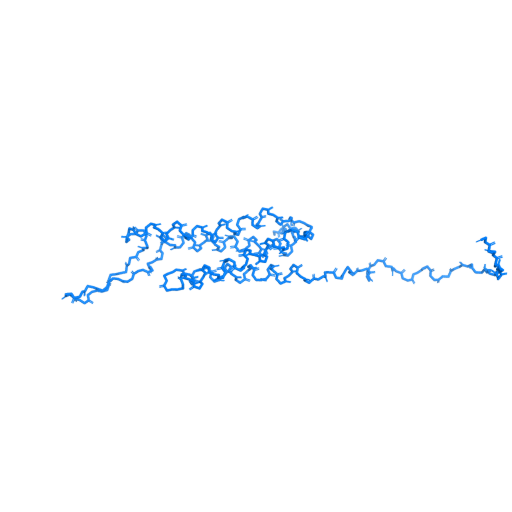28 1.00 86.81 82 ARG A O 1
ATOM 670 N N . ALA A 1 83 ? 7.409 6.683 -17.101 1.00 87.81 83 ALA A N 1
ATOM 671 C CA . ALA A 1 83 ? 6.144 7.102 -16.510 1.00 87.81 83 ALA A CA 1
ATOM 672 C C . ALA A 1 83 ? 5.753 6.206 -15.325 1.00 87.81 83 ALA A C 1
ATOM 674 O O . ALA A 1 83 ? 5.465 6.731 -14.250 1.00 87.81 83 ALA A O 1
ATOM 675 N N . ALA A 1 84 ? 5.842 4.876 -15.456 1.00 88.31 84 ALA A N 1
ATOM 676 C CA . ALA A 1 84 ? 5.566 3.960 -14.350 1.00 88.31 84 ALA A CA 1
ATOM 677 C C . ALA A 1 84 ? 6.525 4.170 -13.172 1.00 88.31 84 ALA A C 1
ATOM 679 O O . ALA A 1 84 ? 6.096 4.116 -12.024 1.00 88.31 84 ALA A O 1
ATOM 680 N N . LYS A 1 85 ? 7.807 4.475 -13.418 1.00 90.75 85 LYS A N 1
ATOM 681 C CA . LYS A 1 85 ? 8.760 4.807 -12.341 1.00 90.75 85 LYS A CA 1
ATOM 682 C C . LYS A 1 85 ? 8.354 6.048 -11.554 1.00 90.75 85 LYS A C 1
ATOM 684 O O . LYS A 1 85 ? 8.415 6.028 -10.327 1.00 90.75 85 LYS A O 1
ATOM 689 N N . ILE A 1 86 ? 7.953 7.112 -12.254 1.00 90.62 86 ILE A N 1
ATOM 690 C CA . ILE A 1 86 ? 7.458 8.340 -11.619 1.00 90.62 86 ILE A CA 1
ATOM 691 C C . ILE A 1 86 ? 6.184 8.027 -10.832 1.00 90.62 86 ILE A C 1
ATOM 693 O O . ILE A 1 86 ? 6.089 8.419 -9.673 1.00 90.62 86 ILE A O 1
ATOM 697 N N . ASN A 1 87 ? 5.257 7.261 -11.416 1.00 93.69 87 ASN A N 1
ATOM 698 C CA . ASN A 1 87 ? 4.018 6.875 -10.747 1.00 93.69 87 ASN A CA 1
ATOM 699 C C . ASN A 1 87 ? 4.277 6.070 -9.464 1.00 93.69 87 ASN A C 1
ATOM 701 O O . ASN A 1 87 ? 3.711 6.393 -8.424 1.00 93.69 87 ASN A O 1
ATOM 705 N N . ILE A 1 88 ? 5.182 5.080 -9.500 1.00 93.62 88 ILE A N 1
ATOM 706 C CA . ILE A 1 88 ? 5.593 4.329 -8.304 1.00 93.62 88 ILE A CA 1
ATOM 707 C C . ILE A 1 88 ? 6.112 5.300 -7.236 1.00 93.62 88 ILE A C 1
ATOM 709 O O . ILE A 1 88 ? 5.679 5.225 -6.096 1.00 93.62 88 ILE A O 1
ATOM 713 N N . TRP A 1 89 ? 7.002 6.229 -7.595 1.00 95.06 89 TRP A N 1
ATOM 714 C CA . TRP A 1 89 ? 7.614 7.159 -6.640 1.00 95.06 89 TRP A CA 1
ATOM 715 C C . TRP A 1 89 ? 6.613 8.121 -5.997 1.00 95.06 89 TRP A C 1
ATOM 717 O O . TRP A 1 89 ? 6.593 8.265 -4.775 1.00 95.06 89 TRP A O 1
ATOM 727 N N . VAL A 1 90 ? 5.772 8.758 -6.814 1.00 95.69 90 VAL A N 1
ATOM 728 C CA . VAL A 1 90 ? 4.719 9.665 -6.337 1.00 95.69 90 VAL A CA 1
ATOM 729 C C . VAL A 1 90 ? 3.742 8.904 -5.448 1.00 95.69 90 VAL A C 1
ATOM 731 O O . VAL A 1 90 ? 3.402 9.367 -4.365 1.00 95.69 90 VAL A O 1
ATOM 734 N N . SER A 1 91 ? 3.357 7.696 -5.853 1.00 95.62 91 SER A N 1
ATOM 735 C CA . SER A 1 91 ? 2.467 6.842 -5.072 1.00 95.62 91 SER A CA 1
ATOM 736 C C . SER A 1 91 ? 3.085 6.414 -3.743 1.00 95.62 91 SER A C 1
ATOM 738 O O . SER A 1 91 ? 2.409 6.465 -2.720 1.00 95.62 91 SER A O 1
ATOM 740 N N . THR A 1 92 ? 4.373 6.056 -3.715 1.00 96.12 92 THR A N 1
ATOM 741 C CA . THR A 1 92 ? 5.092 5.768 -2.465 1.00 96.12 92 THR A CA 1
ATOM 742 C C . THR A 1 92 ? 5.072 6.980 -1.538 1.00 96.12 92 THR A C 1
ATOM 744 O O . THR A 1 92 ? 4.757 6.835 -0.359 1.00 96.12 92 THR A O 1
ATOM 747 N N . PHE A 1 93 ? 5.351 8.178 -2.061 1.00 96.94 93 PHE A N 1
ATOM 748 C CA . PHE A 1 93 ? 5.293 9.413 -1.279 1.00 96.94 93 PHE A CA 1
ATOM 749 C C . PHE A 1 93 ? 3.893 9.660 -0.695 1.00 96.94 93 PHE A C 1
ATOM 751 O O . PHE A 1 93 ? 3.769 9.909 0.502 1.00 96.94 93 PHE A O 1
ATOM 758 N N . LEU A 1 94 ? 2.837 9.522 -1.501 1.00 97.31 94 LEU A N 1
ATOM 759 C CA . LEU A 1 94 ? 1.455 9.698 -1.043 1.00 97.31 94 LEU A CA 1
ATOM 760 C C . LEU A 1 94 ? 1.054 8.676 0.031 1.00 97.31 94 LEU A C 1
ATOM 762 O O . LEU A 1 94 ? 0.396 9.044 1.002 1.00 97.31 94 LEU A O 1
ATOM 766 N N . VAL A 1 95 ? 1.485 7.416 -0.097 1.00 96.69 95 VAL A N 1
ATOM 767 C CA . VAL A 1 95 ? 1.261 6.391 0.938 1.00 96.69 95 VAL A CA 1
ATOM 768 C C . VAL A 1 95 ? 1.956 6.776 2.248 1.00 96.69 9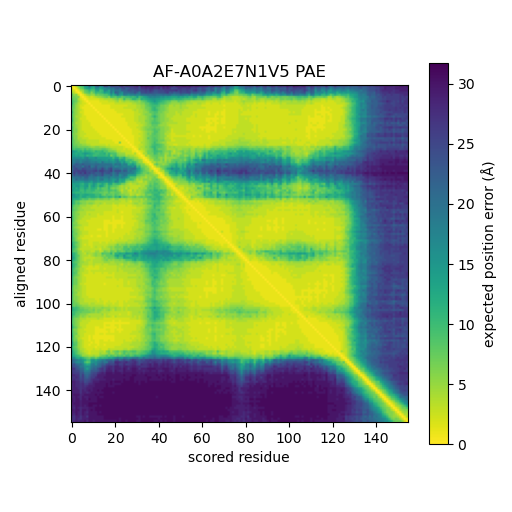5 VAL A C 1
ATOM 770 O O . VAL A 1 95 ? 1.361 6.625 3.310 1.00 96.69 95 VAL A O 1
ATOM 773 N N . TYR A 1 96 ? 3.176 7.321 2.205 1.00 96.81 96 TYR A N 1
ATOM 774 C CA . TYR A 1 96 ? 3.841 7.822 3.415 1.00 96.81 96 TYR A CA 1
ATOM 775 C C . TYR A 1 96 ? 3.106 8.999 4.049 1.00 96.81 96 TYR A C 1
ATOM 777 O O . TYR A 1 96 ? 2.917 8.999 5.263 1.00 96.81 96 TYR A O 1
ATOM 785 N N . VAL A 1 97 ? 2.677 9.978 3.248 1.00 96.94 97 VAL A N 1
ATOM 786 C CA . VAL A 1 97 ? 1.888 11.117 3.744 1.00 96.94 97 VAL A CA 1
ATOM 787 C C . VAL A 1 97 ? 0.635 10.615 4.456 1.00 96.94 97 VAL A C 1
ATOM 789 O O . VAL A 1 97 ? 0.366 11.038 5.578 1.00 96.94 97 VAL A O 1
ATOM 792 N N . PHE A 1 98 ? -0.073 9.653 3.859 1.00 95.94 98 PHE A N 1
ATOM 793 C CA . PHE A 1 98 ? -1.224 9.013 4.488 1.00 95.94 98 PHE A CA 1
ATOM 794 C C . PHE A 1 98 ? -0.861 8.366 5.834 1.00 95.94 98 PHE A C 1
ATOM 796 O O . PHE A 1 98 ? -1.511 8.645 6.839 1.00 95.94 98 PHE A O 1
ATOM 803 N N . VAL A 1 99 ? 0.189 7.535 5.874 1.00 95.62 99 VAL A N 1
ATOM 804 C CA . VAL A 1 99 ? 0.605 6.827 7.098 1.00 95.62 99 VAL A CA 1
ATOM 805 C C . VAL A 1 99 ? 0.944 7.807 8.218 1.00 95.62 99 VAL A C 1
ATOM 807 O O . VAL A 1 99 ? 0.529 7.586 9.352 1.00 95.62 99 VAL A O 1
ATOM 810 N N . VAL A 1 100 ? 1.664 8.889 7.914 1.00 95.19 100 VAL A N 1
ATOM 811 C CA . VAL A 1 100 ? 2.044 9.899 8.911 1.00 95.19 100 VAL A CA 1
ATOM 812 C C . VAL A 1 100 ? 0.825 10.675 9.403 1.00 95.19 100 VAL A C 1
ATOM 814 O O . VAL A 1 100 ? 0.674 10.848 10.609 1.00 95.19 100 VAL A O 1
ATOM 817 N N . MET A 1 101 ? -0.067 11.107 8.505 1.00 93.94 101 MET A N 1
ATOM 818 C CA . MET A 1 101 ? -1.271 11.846 8.902 1.00 93.94 101 MET A CA 1
ATOM 819 C C . MET A 1 101 ? -2.228 10.997 9.747 1.00 93.94 101 MET A C 1
ATOM 821 O O . MET A 1 101 ? -2.836 11.516 10.678 1.00 93.94 101 MET A O 1
ATOM 825 N N . MET A 1 102 ? -2.339 9.699 9.455 1.00 90.94 102 MET A N 1
ATOM 826 C CA . MET A 1 102 ? -3.264 8.787 10.134 1.00 90.94 102 MET A CA 1
ATOM 827 C C . MET A 1 102 ? -2.622 7.962 11.255 1.00 90.94 102 MET A C 1
ATOM 829 O O . MET A 1 102 ? -3.258 7.042 11.773 1.00 90.94 102 MET A O 1
ATOM 833 N N . ILE A 1 103 ? -1.378 8.255 11.651 1.00 89.88 103 ILE A N 1
ATOM 834 C CA . ILE A 1 103 ? -0.596 7.386 12.545 1.00 89.88 103 ILE A CA 1
ATOM 835 C C . ILE A 1 103 ? -1.293 7.099 13.883 1.00 89.88 103 ILE A C 1
ATOM 837 O O . ILE A 1 103 ? -1.205 5.981 14.379 1.00 89.88 103 ILE A O 1
ATOM 841 N N . PHE A 1 104 ? -2.034 8.071 14.422 1.00 85.56 104 PHE A N 1
ATOM 842 C CA . PHE A 1 104 ? -2.738 7.961 15.705 1.00 85.56 104 PHE A CA 1
ATOM 843 C C . PHE A 1 104 ? -4.055 7.183 15.644 1.00 85.56 104 PHE A C 1
ATOM 845 O O . PHE A 1 104 ? -4.635 6.906 16.686 1.00 85.56 104 PHE A O 1
ATOM 852 N N . VAL A 1 105 ? -4.539 6.852 14.447 1.00 83.75 105 VAL A N 1
ATOM 853 C CA . VAL A 1 105 ? -5.839 6.199 14.257 1.00 83.75 105 VAL A CA 1
ATOM 854 C C . VAL A 1 105 ? -5.643 4.810 13.666 1.00 83.75 105 VAL A C 1
ATOM 856 O O . VAL A 1 105 ? -5.931 3.799 14.295 1.00 83.75 105 VAL A O 1
ATOM 859 N N . ASN A 1 106 ? -5.151 4.742 12.431 1.00 90.00 106 ASN A N 1
ATOM 860 C CA . ASN A 1 106 ? -5.038 3.483 11.697 1.00 90.00 106 ASN A CA 1
ATOM 861 C C . ASN A 1 106 ? -3.866 3.444 10.706 1.00 90.00 106 ASN A C 1
ATOM 863 O O . ASN A 1 106 ? -3.658 2.432 10.036 1.00 90.00 106 ASN A O 1
ATOM 867 N N . GLY A 1 107 ? -3.064 4.508 10.626 1.00 86.56 107 GLY A N 1
ATOM 868 C CA . GLY A 1 107 ? -1.916 4.612 9.726 1.00 86.56 107 GLY A CA 1
ATOM 869 C C . GLY A 1 107 ? -0.883 3.507 9.956 1.00 86.56 107 GLY A C 1
ATOM 870 O O . GLY A 1 107 ? -0.282 3.024 8.996 1.00 86.56 107 GLY A O 1
ATOM 871 N N . VAL A 1 108 ? -0.749 3.025 11.199 1.00 92.00 108 VAL A N 1
ATOM 872 C CA . VAL A 1 108 ? 0.132 1.900 11.565 1.00 92.00 108 VAL A CA 1
ATOM 873 C C . VAL A 1 108 ? -0.185 0.640 10.756 1.00 92.00 108 VAL A C 1
ATOM 875 O O . VAL A 1 108 ? 0.731 -0.064 10.328 1.00 92.00 108 VAL A O 1
ATOM 878 N N . LEU A 1 109 ? -1.463 0.382 10.461 1.00 93.62 109 LEU A N 1
ATOM 879 C CA . LEU A 1 109 ? -1.868 -0.787 9.680 1.00 93.62 109 LEU A CA 1
ATOM 880 C C . LEU A 1 109 ? -1.301 -0.753 8.260 1.00 93.62 109 LEU A C 1
ATOM 882 O O . LEU A 1 109 ? -1.074 -1.804 7.670 1.00 93.62 109 LEU A O 1
ATOM 886 N N . PHE A 1 110 ? -1.038 0.428 7.705 1.00 95.19 110 PHE A N 1
ATOM 887 C CA . PHE A 1 110 ? -0.553 0.594 6.336 1.00 95.19 110 PHE A CA 1
ATOM 888 C C . PHE A 1 110 ? 0.982 0.631 6.232 1.00 95.19 110 PHE A C 1
ATOM 890 O O . PHE A 1 110 ? 1.515 0.732 5.126 1.00 95.19 110 PHE A O 1
ATOM 897 N N . ILE A 1 111 ? 1.720 0.464 7.337 1.00 95.25 111 ILE A N 1
ATOM 898 C CA . ILE A 1 111 ? 3.193 0.407 7.320 1.00 95.25 111 ILE A CA 1
ATOM 899 C C . ILE A 1 111 ? 3.728 -0.692 6.382 1.00 95.25 111 ILE A C 1
ATOM 901 O O . ILE A 1 111 ? 4.595 -0.377 5.561 1.00 95.25 111 ILE A O 1
ATOM 905 N N . PRO A 1 112 ? 3.224 -1.945 6.400 1.00 96.62 112 PRO A N 1
ATOM 906 C CA . PRO A 1 112 ? 3.694 -2.973 5.468 1.00 96.62 112 PRO A CA 1
ATOM 907 C C . PRO A 1 112 ? 3.500 -2.574 3.998 1.00 96.62 112 PRO A C 1
ATOM 909 O O . PRO A 1 112 ? 4.381 -2.810 3.169 1.00 96.62 112 PRO A O 1
ATOM 912 N N . THR A 1 113 ? 2.392 -1.891 3.692 1.00 96.50 113 THR A N 1
ATOM 913 C CA . THR A 1 113 ? 2.120 -1.339 2.355 1.00 96.50 113 THR A CA 1
ATOM 914 C C . THR A 1 113 ? 3.211 -0.350 1.949 1.00 96.50 113 THR A C 1
ATOM 916 O O . THR A 1 113 ? 3.786 -0.468 0.864 1.00 96.50 113 THR A O 1
ATOM 919 N N . ALA A 1 114 ? 3.541 0.595 2.836 1.00 96.25 114 ALA A N 1
ATOM 920 C CA . ALA A 1 114 ? 4.595 1.578 2.607 1.00 96.25 114 ALA A CA 1
ATOM 921 C C . ALA A 1 114 ? 5.962 0.907 2.390 1.00 96.25 114 ALA A C 1
ATOM 923 O O . ALA A 1 114 ? 6.681 1.269 1.462 1.00 96.25 114 ALA A O 1
ATOM 924 N N . MET A 1 115 ? 6.302 -0.124 3.173 1.00 96.56 115 MET A N 1
ATOM 925 C CA . MET A 1 115 ? 7.564 -0.863 3.022 1.00 96.56 115 MET A CA 1
ATOM 926 C C . MET A 1 115 ? 7.697 -1.513 1.638 1.00 96.56 115 MET A C 1
ATOM 928 O O . MET A 1 115 ? 8.741 -1.387 0.990 1.00 96.56 115 MET A O 1
ATOM 932 N N . PHE A 1 116 ? 6.644 -2.175 1.151 1.00 97.12 116 PHE A N 1
ATOM 933 C CA . PHE A 1 116 ? 6.654 -2.790 -0.177 1.00 97.12 116 PHE A CA 1
ATOM 934 C C . PHE A 1 116 ? 6.694 -1.751 -1.305 1.00 97.12 116 PHE A C 1
ATOM 936 O O . PHE A 1 116 ? 7.443 -1.923 -2.270 1.00 97.12 116 PHE A O 1
ATOM 943 N N . MET A 1 117 ? 5.967 -0.641 -1.163 1.00 96.25 117 MET A N 1
ATOM 944 C CA . MET A 1 117 ? 6.039 0.486 -2.098 1.00 96.25 117 MET A CA 1
ATOM 945 C C . MET A 1 117 ? 7.441 1.109 -2.147 1.00 96.25 117 MET A C 1
ATOM 947 O O . MET A 1 117 ? 7.933 1.442 -3.227 1.00 96.25 117 MET A O 1
ATOM 951 N N . THR A 1 118 ? 8.139 1.198 -1.015 1.00 95.56 118 THR A N 1
ATOM 952 C CA . THR A 1 118 ? 9.539 1.645 -0.957 1.00 95.56 118 THR A CA 1
ATOM 953 C C . THR A 1 118 ? 10.467 0.679 -1.682 1.00 95.56 118 THR A C 1
ATOM 955 O O . THR A 1 118 ? 11.295 1.109 -2.489 1.00 95.56 118 THR A O 1
ATOM 958 N N . ALA A 1 119 ? 10.304 -0.629 -1.473 1.00 94.06 119 ALA A N 1
ATOM 959 C CA . ALA A 1 119 ? 11.081 -1.639 -2.188 1.00 94.06 119 ALA A CA 1
ATOM 960 C C . ALA A 1 119 ? 10.862 -1.561 -3.711 1.00 94.06 119 ALA A C 1
ATOM 962 O O . ALA A 1 119 ? 11.825 -1.639 -4.479 1.00 94.06 119 ALA A O 1
ATOM 963 N N . ALA A 1 120 ? 9.620 -1.336 -4.156 1.00 92.38 120 ALA A N 1
ATOM 964 C CA . ALA A 1 120 ? 9.299 -1.108 -5.563 1.00 92.38 120 ALA A CA 1
ATOM 965 C C . ALA A 1 120 ? 9.951 0.177 -6.102 1.00 92.38 120 ALA A C 1
ATOM 967 O O . ALA A 1 120 ? 10.595 0.147 -7.154 1.00 92.38 120 ALA A O 1
ATOM 968 N N . ALA A 1 121 ? 9.839 1.291 -5.371 1.00 91.94 121 ALA A N 1
ATOM 969 C CA . ALA A 1 121 ? 10.384 2.588 -5.764 1.00 91.94 121 ALA A CA 1
ATOM 970 C C . ALA A 1 121 ? 11.908 2.548 -5.909 1.00 91.94 121 ALA A C 1
ATOM 972 O O . ALA A 1 121 ? 12.437 2.907 -6.965 1.00 91.94 121 ALA A O 1
ATOM 973 N N . VAL A 1 122 ? 12.615 2.043 -4.896 1.00 90.38 122 VAL A N 1
ATOM 974 C CA . VAL A 1 122 ? 14.078 1.900 -4.917 1.00 90.38 122 VAL A CA 1
ATOM 975 C C . VAL A 1 122 ? 14.502 0.884 -5.978 1.00 90.38 122 VAL A C 1
ATOM 977 O O . VAL A 1 122 ? 15.397 1.157 -6.781 1.00 90.38 122 VAL A O 1
ATOM 980 N N . GLY A 1 123 ? 13.815 -0.259 -6.064 1.00 85.38 123 GLY A N 1
ATOM 981 C CA . GLY A 1 123 ? 14.086 -1.293 -7.064 1.00 85.38 123 GLY A CA 1
ATOM 982 C C . GLY A 1 123 ? 13.918 -0.812 -8.509 1.00 85.38 123 GLY A C 1
ATOM 983 O O . GLY A 1 123 ? 14.615 -1.296 -9.400 1.00 85.38 123 GLY A O 1
ATOM 984 N N . SER A 1 124 ? 13.044 0.170 -8.746 1.00 85.56 124 SER A N 1
ATOM 985 C CA . SER A 1 124 ? 12.813 0.765 -10.068 1.00 85.56 124 SER A CA 1
ATOM 986 C C . SER A 1 124 ? 13.935 1.703 -10.546 1.00 85.56 124 SER A C 1
ATOM 988 O O . SER A 1 124 ? 14.113 1.894 -11.759 1.00 85.56 124 SER A O 1
ATOM 990 N N . GLN A 1 125 ? 14.717 2.259 -9.612 1.00 81.69 125 GLN A N 1
ATOM 991 C CA . GLN A 1 125 ? 15.829 3.176 -9.889 1.00 81.69 125 GLN A CA 1
ATOM 992 C C . GLN A 1 125 ? 17.130 2.445 -10.212 1.00 81.69 125 GLN A C 1
ATOM 994 O O . GLN A 1 125 ? 17.952 2.954 -10.976 1.00 81.69 125 GLN A O 1
ATOM 999 N N . VAL A 1 126 ? 17.317 1.235 -9.679 1.00 73.81 126 VAL A N 1
ATOM 1000 C CA . VAL A 1 126 ? 18.512 0.439 -9.966 1.00 73.81 126 VAL A CA 1
ATOM 1001 C C . VAL A 1 126 ? 18.505 0.066 -11.446 1.00 73.81 126 VAL A C 1
ATOM 1003 O O . VAL A 1 126 ? 17.772 -0.823 -11.890 1.00 73.81 126 VAL A O 1
ATOM 1006 N N . SER A 1 127 ? 19.336 0.765 -12.225 1.00 56.53 127 SER A N 1
ATOM 1007 C CA . SER A 1 127 ? 19.592 0.421 -13.617 1.00 56.53 127 SER A CA 1
ATOM 1008 C C . SER A 1 127 ? 20.099 -1.013 -13.649 1.00 56.53 127 SER A C 1
ATOM 1010 O O . SER A 1 127 ? 21.199 -1.319 -13.181 1.00 56.53 127 SER A O 1
ATOM 1012 N N . ARG A 1 128 ? 19.267 -1.930 -14.155 1.00 59.16 128 ARG A N 1
ATOM 1013 C CA . ARG A 1 128 ? 19.706 -3.296 -14.417 1.00 59.16 128 ARG A CA 1
ATOM 1014 C C . ARG A 1 128 ? 20.761 -3.199 -15.504 1.00 59.16 128 ARG A C 1
ATOM 1016 O O . ARG A 1 128 ? 20.411 -3.124 -16.680 1.00 59.16 128 ARG A O 1
ATOM 1023 N N . ARG A 1 129 ? 22.033 -3.227 -15.095 1.00 44.78 129 ARG A N 1
ATOM 1024 C CA . ARG A 1 129 ? 23.139 -3.600 -15.969 1.00 44.78 129 ARG A CA 1
ATOM 1025 C C . ARG A 1 129 ? 22.737 -4.955 -16.528 1.00 44.78 129 ARG A C 1
ATOM 1027 O O . ARG A 1 129 ? 22.701 -5.942 -15.791 1.00 44.78 129 ARG A O 1
ATOM 1034 N N . GLU A 1 130 ? 22.303 -4.982 -17.782 1.00 43.78 130 GLU A N 1
ATOM 1035 C CA . GLU A 1 130 ? 22.151 -6.237 -18.496 1.00 43.78 130 GLU A CA 1
ATOM 1036 C C . GLU A 1 130 ? 23.473 -6.962 -18.305 1.00 43.78 130 GLU A C 1
ATOM 1038 O O . GLU A 1 130 ? 24.531 -6.448 -18.668 1.00 43.78 130 GLU A O 1
ATOM 1043 N N . ARG A 1 131 ? 23.450 -8.117 -17.635 1.00 42.19 131 ARG A N 1
ATOM 1044 C CA . ARG A 1 131 ? 24.581 -9.029 -17.715 1.00 42.19 131 ARG A CA 1
ATOM 1045 C C . ARG A 1 131 ? 24.595 -9.535 -19.155 1.00 42.19 131 ARG A C 1
ATOM 1047 O O . ARG A 1 131 ? 24.195 -10.656 -19.423 1.00 42.19 131 ARG A O 1
ATOM 1054 N N . THR A 1 132 ? 25.145 -8.735 -20.059 1.00 43.12 132 THR A N 1
ATOM 1055 C CA . THR A 1 132 ? 25.719 -9.176 -21.334 1.00 43.12 132 THR A CA 1
ATOM 1056 C C . THR A 1 132 ? 26.966 -10.051 -21.119 1.00 43.12 132 THR A C 1
ATOM 1058 O O . THR A 1 132 ? 27.666 -10.384 -22.065 1.00 43.12 132 THR A O 1
ATOM 1061 N N . ILE A 1 133 ? 27.246 -10.470 -19.878 1.00 46.53 133 ILE A N 1
ATOM 1062 C CA . ILE A 1 133 ? 28.418 -11.258 -19.481 1.00 46.53 133 ILE A CA 1
ATOM 1063 C C . ILE A 1 133 ? 28.212 -12.771 -19.715 1.00 46.53 133 ILE A C 1
ATOM 1065 O O . ILE A 1 133 ? 29.185 -13.511 -19.730 1.00 46.53 133 ILE A O 1
ATOM 1069 N N . PHE A 1 134 ? 26.986 -13.251 -19.970 1.00 48.16 134 PHE A N 1
ATOM 1070 C CA . PHE A 1 134 ? 26.718 -14.687 -20.193 1.00 48.16 134 PHE A CA 1
ATOM 1071 C C . PHE A 1 134 ? 26.210 -15.046 -21.600 1.00 48.16 134 PHE A C 1
ATOM 1073 O O . PHE A 1 134 ? 25.585 -16.084 -21.781 1.00 48.16 134 PHE A O 1
ATOM 1080 N N . ALA A 1 135 ? 26.513 -14.227 -22.612 1.00 44.38 135 ALA A N 1
ATOM 1081 C CA . ALA A 1 135 ? 26.270 -14.583 -24.016 1.00 44.38 135 ALA A CA 1
ATOM 1082 C C . ALA A 1 135 ? 27.370 -14.078 -24.966 1.00 44.38 135 ALA A C 1
ATOM 1084 O O . ALA A 1 135 ? 27.089 -13.552 -26.036 1.00 44.38 135 ALA A O 1
ATOM 1085 N N . LYS A 1 136 ? 28.638 -14.249 -24.581 1.00 40.41 136 LYS A N 1
ATOM 1086 C CA . LYS A 1 136 ? 29.738 -14.437 -25.537 1.00 40.41 136 LYS A CA 1
ATOM 1087 C C . LYS A 1 136 ? 30.698 -15.465 -24.953 1.00 40.41 136 LYS A C 1
ATOM 1089 O O . LYS A 1 136 ? 31.580 -15.133 -24.168 1.00 40.41 136 LYS A O 1
ATOM 1094 N N . SER A 1 137 ? 30.486 -16.730 -25.307 1.00 36.38 137 SER A N 1
ATOM 1095 C CA . SER A 1 137 ? 31.519 -17.755 -25.187 1.00 36.38 137 SER A CA 1
ATOM 1096 C C . SER A 1 137 ? 32.765 -17.281 -25.957 1.00 36.38 137 SER A C 1
ATOM 1098 O O . SER A 1 137 ? 32.647 -16.911 -27.128 1.00 36.38 137 SER A O 1
ATOM 1100 N N . PRO A 1 138 ? 33.959 -17.249 -25.342 1.00 40.12 138 PRO A N 1
ATOM 1101 C CA . PRO A 1 138 ? 35.185 -16.802 -25.994 1.00 40.12 138 PRO A CA 1
ATOM 1102 C C . PRO A 1 138 ? 35.782 -17.937 -26.840 1.00 40.12 138 PRO A C 1
ATOM 1104 O O . PRO A 1 138 ? 36.880 -18.410 -26.566 1.00 40.12 138 PRO A O 1
ATOM 1107 N N . SER A 1 139 ? 35.049 -18.403 -27.855 1.00 42.38 139 SER A N 1
ATOM 1108 C CA . SER A 1 139 ? 35.508 -19.470 -28.761 1.00 42.38 139 SER A CA 1
ATOM 1109 C C . SER A 1 139 ? 35.644 -19.053 -30.228 1.00 42.38 139 SER A C 1
ATOM 1111 O O . SER A 1 139 ? 36.069 -19.868 -31.033 1.00 42.38 139 SER A O 1
ATOM 1113 N N . GLU A 1 140 ? 35.401 -17.790 -30.589 1.00 42.28 140 GLU A N 1
ATOM 1114 C CA . GLU A 1 140 ? 35.717 -17.264 -31.937 1.00 42.28 140 GLU A CA 1
ATOM 1115 C C . GLU A 1 140 ? 37.001 -16.416 -31.969 1.00 42.28 140 GLU A C 1
ATOM 1117 O O . GLU A 1 140 ? 37.217 -15.565 -32.828 1.00 42.28 140 GLU A O 1
ATOM 1122 N N . SER A 1 141 ? 37.913 -16.683 -31.035 1.00 42.31 141 SER A N 1
ATOM 1123 C CA . SER A 1 141 ? 39.312 -16.271 -31.134 1.00 42.31 141 SER A CA 1
ATOM 1124 C C . SER A 1 141 ? 40.087 -17.375 -31.853 1.00 42.31 141 SER A C 1
ATOM 1126 O O . SER A 1 141 ? 40.611 -18.278 -31.200 1.00 42.31 141 SER A O 1
ATOM 1128 N N . LYS A 1 142 ? 40.088 -17.319 -33.195 1.00 45.84 142 LYS A N 1
ATOM 1129 C CA . LYS A 1 142 ? 41.131 -17.780 -34.147 1.00 45.84 142 LYS A CA 1
ATOM 1130 C C . LYS A 1 142 ? 40.510 -18.271 -35.463 1.00 45.84 142 LYS A C 1
ATOM 1132 O O . LYS A 1 142 ? 40.123 -19.427 -35.568 1.00 45.84 142 LYS A O 1
ATOM 1137 N N . SER A 1 143 ? 40.541 -17.438 -36.505 1.00 43.16 143 SER A N 1
ATOM 1138 C CA . SER A 1 143 ? 41.041 -17.835 -37.838 1.00 43.16 143 SER A CA 1
ATOM 1139 C C . SER A 1 143 ? 41.043 -16.656 -38.829 1.00 43.16 143 SER A C 1
ATOM 1141 O O . SER A 1 143 ? 40.074 -15.916 -38.926 1.00 43.16 143 SER A O 1
ATOM 1143 N N . GLY A 1 144 ? 42.158 -16.496 -39.560 1.00 40.31 144 GLY A N 1
ATOM 1144 C CA . GLY A 1 144 ? 42.331 -15.586 -40.712 1.00 40.31 144 GLY A CA 1
ATOM 1145 C C . GLY A 1 144 ? 42.896 -14.206 -40.341 1.00 40.31 144 GLY A C 1
ATOM 1146 O O . GLY A 1 144 ? 42.155 -13.327 -39.938 1.00 40.31 144 GLY A O 1
ATOM 1147 N N . ARG A 1 145 ? 44.210 -13.942 -40.282 1.00 47.34 145 ARG A N 1
ATOM 1148 C CA . ARG A 1 145 ? 45.260 -13.997 -41.324 1.00 47.34 145 ARG A CA 1
ATOM 1149 C C . ARG A 1 145 ? 44.994 -13.019 -42.489 1.00 47.34 145 ARG A C 1
ATOM 1151 O O . ARG A 1 145 ? 44.169 -13.298 -43.345 1.00 47.34 145 ARG A O 1
ATOM 1158 N N . GLY 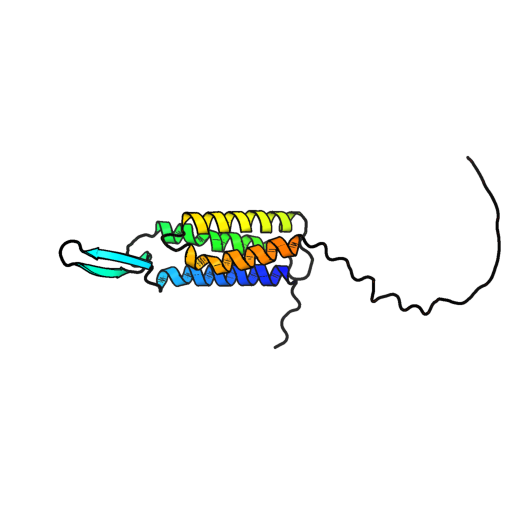A 1 146 ? 45.776 -11.931 -42.533 1.00 38.75 146 GLY A N 1
ATOM 1159 C CA . GLY A 1 146 ? 45.871 -10.956 -43.638 1.00 38.75 146 GLY A CA 1
ATOM 1160 C C . GLY A 1 146 ? 45.244 -9.609 -43.256 1.00 38.75 146 GLY A C 1
ATOM 1161 O O . GLY A 1 146 ? 44.061 -9.543 -42.988 1.00 38.75 146 GLY A O 1
ATOM 1162 N N . GLY A 1 147 ? 45.953 -8.492 -43.100 1.00 43.19 147 GLY A N 1
ATOM 1163 C CA . GLY A 1 147 ? 47.068 -7.998 -43.900 1.00 43.19 147 GLY A CA 1
ATOM 1164 C C . GLY A 1 147 ? 46.549 -6.866 -44.790 1.00 43.19 147 GLY A C 1
ATOM 1165 O O . GLY A 1 147 ? 45.912 -7.142 -45.797 1.00 43.19 147 GLY A O 1
ATOM 1166 N N . GLY A 1 148 ? 46.812 -5.602 -44.434 1.00 41.09 148 GLY A N 1
ATOM 1167 C CA . GLY A 1 148 ? 46.555 -4.480 -45.347 1.00 41.09 148 GLY A CA 1
ATOM 1168 C C . GLY A 1 148 ? 46.299 -3.124 -44.690 1.00 41.09 148 GLY A C 1
ATOM 1169 O O . GLY A 1 148 ? 45.159 -2.728 -44.490 1.00 41.09 148 GLY A O 1
ATOM 1170 N N . LYS A 1 149 ? 47.366 -2.356 -44.439 1.00 50.88 149 LYS A N 1
ATOM 1171 C CA . LYS A 1 149 ? 47.290 -0.885 -44.389 1.00 50.88 149 LYS A CA 1
ATOM 1172 C C . LYS A 1 149 ? 46.919 -0.352 -45.782 1.00 50.88 149 LYS A C 1
ATOM 1174 O O . LYS A 1 149 ? 47.574 -0.758 -46.738 1.00 50.88 149 LYS A O 1
ATOM 1179 N N . ARG A 1 150 ? 46.007 0.628 -45.877 1.00 47.22 150 ARG A N 1
ATOM 1180 C CA . ARG A 1 150 ? 46.028 1.802 -46.799 1.00 47.22 150 ARG A CA 1
ATOM 1181 C C . ARG A 1 150 ? 44.738 2.621 -46.587 1.00 47.22 150 ARG A C 1
ATOM 1183 O O . ARG A 1 150 ? 43.660 2.058 -46.626 1.00 47.22 150 ARG A O 1
ATOM 1190 N N . ARG A 1 151 ? 44.802 3.861 -46.089 1.00 48.56 151 ARG A N 1
ATOM 1191 C CA . ARG A 1 151 ? 45.134 5.158 -46.734 1.00 48.56 151 ARG A CA 1
ATOM 1192 C C . ARG A 1 151 ? 43.858 5.902 -47.184 1.00 48.56 151 ARG A C 1
ATOM 1194 O O . ARG A 1 151 ? 43.237 5.521 -48.159 1.00 48.56 151 ARG A O 1
ATOM 1201 N N . HIS A 1 152 ? 43.534 6.957 -46.431 1.00 48.38 152 HIS A N 1
ATOM 1202 C CA . HIS A 1 152 ? 43.094 8.298 -46.850 1.00 48.38 152 HIS A CA 1
ATOM 1203 C C . HIS A 1 152 ? 42.194 8.437 -48.099 1.00 48.38 152 HIS A C 1
ATOM 1205 O O . HIS A 1 152 ? 42.670 8.242 -49.213 1.00 48.38 152 HIS A O 1
ATOM 1211 N N . ASN A 1 153 ? 40.994 9.015 -47.937 1.00 41.50 153 ASN A N 1
ATOM 1212 C CA . ASN A 1 153 ? 40.578 10.088 -48.844 1.00 41.50 153 ASN A CA 1
ATOM 1213 C C . ASN A 1 153 ? 39.658 11.122 -48.176 1.00 41.50 153 ASN A C 1
ATOM 1215 O O . ASN A 1 153 ? 38.688 10.763 -47.514 1.00 41.50 153 ASN A O 1
ATOM 1219 N N . LYS A 1 154 ? 40.010 12.399 -48.365 1.00 47.22 154 LYS A N 1
ATOM 1220 C CA . LYS A 1 154 ? 39.188 13.579 -48.079 1.00 47.22 154 LYS A CA 1
ATOM 1221 C C . LYS A 1 154 ? 38.188 13.755 -49.225 1.00 47.22 154 LYS A C 1
ATOM 1223 O O . LYS A 1 154 ? 38.555 13.556 -50.383 1.00 47.22 154 LYS A O 1
ATOM 1228 N N . ARG A 1 155 ? 36.984 14.209 -48.903 1.00 46.19 155 ARG A N 1
ATOM 1229 C CA . ARG A 1 155 ? 36.232 15.159 -49.722 1.00 46.19 155 ARG A CA 1
ATOM 1230 C C . ARG A 1 155 ? 35.809 16.294 -48.810 1.00 46.19 155 ARG A C 1
ATOM 1232 O O . ARG A 1 155 ? 35.470 15.978 -47.649 1.00 46.19 155 ARG A O 1
#

Foldseek 3Di:
DPDPQWDPLLVLLVQLLVLLVVLLVVLQVPQQDWDQDPVPRDTDGHRCVRVVVVVVSVLSCLSNVLSVVLNVQADGHDQRDPVSLVSLVVSLVVLVVSLVVCVSGRSVSSVSSSVSSVVSNVVSPPPPPPCPVPPDDPPPPDDDDDDDDDDDDDD

Secondary structure (DSSP, 8-state):
-------HHHHHHHHHHHHHHHHHHHTTTS--EEEE-TTT--EEEE-TGGGT-HHHHHHTTHHHHHHHHHHHHS-SSS---HHHHHHHHHHHHHHHHHHHHTTTTTGGGGHHHHHHHHHHHHHHHS-----GGGS--S-----------------